Protein AF-I3S1S5-F1 (afdb_monomer)

Secondary structure (DSSP, 8-state):
-HHHHHHHHHHHIIIIIHHHHHHHS-HHHHHHHHHHHHHHHHHHHHHHHHHHHHHHHHHHHHSTT-HHHHHHHHHHHHHHHHHHHHHHHHHHHHHHHHHHHHHHHHHHHHHHHHHHHHHHHHHHHHHHH--

Sequence (131 aa):
MEKERGNLLKALGTQVAEPLRAMVVGAPLEDAQHLAQRYDRMRQEAEAQAIEVSKRQAKVREMPGNAENAMKLEAAEAKLQDLKTNMNILGKEAAAALSAVEAQQQRLTLQRLIAMVEGGACLSSDSLTNS

Solvent-accessible surface area (backbone atoms only — not comparable to full-atom values): 6827 Å² total; per-residue (Å²): 109,74,68,57,51,53,50,50,54,52,48,46,44,63,65,32,54,47,56,56,52,46,65,75,75,24,67,66,52,53,53,22,48,52,36,43,56,50,33,53,52,44,49,52,53,34,52,54,36,50,54,50,30,52,55,32,53,51,51,33,69,76,42,71,87,45,63,68,46,48,52,54,28,52,56,34,47,52,53,34,50,52,39,51,54,54,39,54,53,40,45,51,52,19,52,53,38,44,51,51,42,50,54,51,49,54,56,50,51,52,53,30,52,50,52,53,52,52,60,53,49,54,54,60,52,51,58,65,73,75,107

pLDDT: mean 90.09, std 12.21, range [49.47, 98.75]

Mean predicted aligned error: 7.17 Å

Nearest PDB structures (foldseek):
  6pyu-assembly1_B  TM=5.146E-01  e=9.944E-01  Homo sapiens
  6ixg-assembly2_B  TM=4.287E-01  e=1.115E+00  Homo sapiens
  4ayx-assembly1_A  TM=4.335E-01  e=3.303E+00  Homo sapiens
  3q84-assembly2_H  TM=3.560E-01  e=2.214E+00  Homo sapiens
  8i4v-assembly1_B  TM=3.707E-01  e=3.703E+00  Saccharomyces cerevisiae S288C

Organism: Lotus japonicus (NCBI:txid34305)

Foldseek 3Di:
DVVLVVVLVVCCVPLAVVVLVCLVVPPLVVVLVVLVVVLVVLVVVLVVLVVVLVVLVVVCVVPPPPPVSVVSNVVSVVVSVVSVVVSVVSVVVSVVSVVVSVVVSVVSNVSSVVSNVVSVVVVVVVVVVVD

Structure (mmCIF, N/CA/C/O backbone):
data_AF-I3S1S5-F1
#
_entry.id   AF-I3S1S5-F1
#
loop_
_atom_site.group_PDB
_atom_site.id
_atom_site.type_symbol
_atom_site.label_atom_id
_atom_site.label_alt_id
_atom_site.label_comp_id
_atom_site.label_asym_id
_atom_site.label_entity_id
_atom_site.label_seq_id
_atom_site.pdbx_PDB_ins_code
_atom_site.Cartn_x
_atom_site.Cartn_y
_atom_site.Cartn_z
_atom_site.occupancy
_atom_site.B_iso_or_equiv
_atom_site.auth_seq_id
_atom_site.auth_comp_id
_atom_site.auth_asym_id
_atom_site.auth_atom_id
_atom_site.pdbx_PDB_model_num
ATOM 1 N N . MET A 1 1 ? 28.231 13.950 -39.275 1.00 67.06 1 MET A N 1
ATOM 2 C CA . MET A 1 1 ? 28.361 14.457 -37.888 1.00 67.06 1 MET A CA 1
ATOM 3 C C . MET A 1 1 ? 27.113 15.163 -37.343 1.00 67.06 1 MET A C 1
ATOM 5 O O . MET A 1 1 ? 26.452 14.596 -36.484 1.00 67.06 1 MET A O 1
ATOM 9 N N . GLU A 1 2 ? 26.731 16.370 -37.785 1.00 82.31 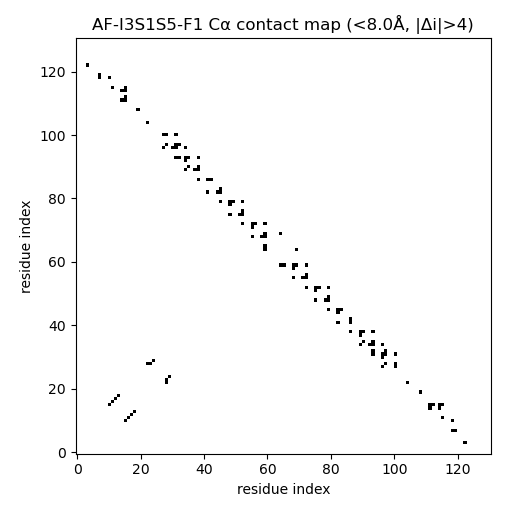2 GLU A N 1
ATOM 10 C CA . GLU A 1 2 ? 25.640 17.127 -37.119 1.00 82.31 2 GLU A CA 1
ATOM 11 C C . GLU A 1 2 ? 24.236 16.521 -37.327 1.00 82.31 2 GLU A C 1
ATOM 13 O O . GLU A 1 2 ? 23.432 16.454 -36.396 1.00 82.31 2 GLU A O 1
ATOM 18 N N . LYS A 1 3 ? 23.976 15.966 -38.519 1.00 81.69 3 LYS A N 1
ATOM 19 C CA . LYS A 1 3 ? 22.744 15.221 -38.837 1.00 81.69 3 LYS A CA 1
ATOM 20 C C . LYS A 1 3 ? 22.612 13.920 -38.033 1.00 81.69 3 LYS A C 1
ATOM 22 O O . LYS A 1 3 ? 21.542 13.633 -37.509 1.00 81.69 3 LYS A O 1
ATOM 27 N N . GLU A 1 4 ? 23.693 13.152 -37.900 1.00 79.88 4 GLU A N 1
ATOM 28 C CA . GLU A 1 4 ? 23.728 11.911 -37.102 1.00 79.88 4 GLU A CA 1
ATOM 29 C C . GLU A 1 4 ? 23.526 12.204 -35.617 1.00 79.88 4 GLU A C 1
ATOM 31 O O . GLU A 1 4 ? 22.737 11.535 -34.954 1.00 79.88 4 GLU A O 1
ATOM 36 N N . ARG A 1 5 ? 24.150 13.276 -35.115 1.00 81.19 5 ARG A N 1
ATOM 37 C CA . ARG A 1 5 ? 23.924 13.777 -33.757 1.00 81.19 5 ARG A CA 1
ATOM 38 C C . ARG A 1 5 ? 22.462 14.176 -33.535 1.00 81.19 5 ARG A C 1
ATOM 40 O O . ARG A 1 5 ? 21.889 13.824 -32.508 1.00 81.19 5 ARG A O 1
ATOM 47 N N . GLY A 1 6 ? 21.846 14.880 -34.485 1.00 86.50 6 GLY A N 1
ATOM 48 C CA . GLY A 1 6 ? 20.422 15.226 -34.428 1.00 86.50 6 GLY A CA 1
ATOM 49 C C . GLY A 1 6 ? 19.513 13.992 -34.408 1.00 86.50 6 GLY A C 1
ATOM 50 O O . GLY A 1 6 ? 18.575 13.923 -33.612 1.00 86.50 6 GLY A O 1
ATOM 51 N N . ASN A 1 7 ? 19.830 12.984 -35.224 1.00 86.06 7 ASN A N 1
ATOM 52 C CA . ASN A 1 7 ? 19.098 11.718 -35.263 1.00 86.06 7 ASN A CA 1
ATOM 53 C C . ASN A 1 7 ? 19.229 10.935 -33.949 1.00 86.06 7 ASN A C 1
ATOM 55 O O . ASN A 1 7 ? 18.219 10.451 -33.439 1.00 86.06 7 ASN A O 1
ATOM 59 N N . LEU A 1 8 ? 20.432 10.871 -33.367 1.00 83.62 8 LEU A N 1
ATOM 60 C CA . LEU A 1 8 ? 20.665 10.247 -32.063 1.00 83.62 8 LEU A CA 1
ATOM 61 C C . LEU A 1 8 ? 19.836 10.918 -30.970 1.00 83.62 8 LEU A C 1
ATOM 63 O O . LEU A 1 8 ? 19.142 10.243 -30.218 1.00 83.62 8 LEU A O 1
ATOM 67 N N . LEU A 1 9 ? 19.890 12.249 -30.882 1.00 88.88 9 LEU A N 1
ATOM 68 C CA . LEU A 1 9 ? 19.158 12.990 -29.856 1.00 88.88 9 LEU A CA 1
ATOM 69 C C . LEU A 1 9 ? 17.649 12.764 -29.971 1.00 88.88 9 LEU A C 1
ATOM 71 O O . LEU A 1 9 ? 16.975 12.573 -28.959 1.00 88.88 9 LEU A O 1
ATOM 75 N N . LYS A 1 10 ? 17.121 12.712 -31.198 1.00 89.81 10 LYS A N 1
ATOM 76 C CA . LYS A 1 10 ? 15.716 12.374 -31.443 1.00 89.81 10 LYS A CA 1
ATOM 77 C C . LYS A 1 10 ? 15.390 10.933 -31.028 1.00 89.81 10 LYS A C 1
ATOM 79 O O . LYS A 1 10 ? 14.351 10.702 -30.407 1.00 89.81 10 LYS A O 1
ATOM 84 N N . ALA A 1 11 ? 16.264 9.976 -31.338 1.00 88.06 11 ALA A N 1
ATOM 85 C CA . ALA A 1 11 ? 16.093 8.577 -30.952 1.00 88.06 11 ALA A CA 1
ATOM 86 C C . ALA A 1 11 ? 16.125 8.403 -29.426 1.00 88.06 11 ALA A C 1
ATOM 88 O O . ALA A 1 11 ? 15.222 7.793 -28.871 1.00 88.06 11 ALA A O 1
ATOM 89 N N . LEU A 1 12 ? 17.081 9.015 -28.724 1.00 89.44 12 LEU A N 1
ATOM 90 C CA . LEU A 1 12 ? 17.142 8.983 -27.259 1.00 89.44 12 LEU A CA 1
ATOM 91 C C . LEU A 1 12 ? 15.939 9.686 -26.618 1.00 89.44 12 LEU A C 1
ATOM 93 O O . LEU A 1 12 ? 15.376 9.188 -25.644 1.00 89.44 12 LEU A O 1
ATOM 97 N N . GLY A 1 13 ? 15.498 10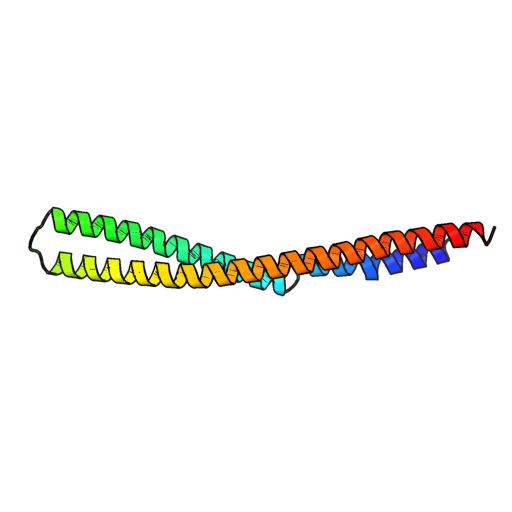.816 -27.177 1.00 91.25 13 GLY A N 1
ATOM 98 C CA . GLY A 1 13 ? 14.305 11.518 -26.706 1.00 91.25 13 GLY A CA 1
ATOM 99 C C . GLY A 1 13 ? 13.061 10.626 -26.732 1.00 91.25 13 GLY A C 1
ATOM 100 O O . GLY A 1 13 ? 12.403 10.457 -25.706 1.00 91.25 13 GLY A O 1
ATOM 101 N N . THR A 1 14 ? 12.796 10.003 -27.879 1.00 91.31 14 THR A N 1
ATOM 102 C CA . THR A 1 14 ? 11.577 9.212 -28.125 1.00 91.31 14 THR A CA 1
ATOM 103 C C . THR A 1 14 ? 11.646 7.788 -27.574 1.00 91.31 14 THR A C 1
ATOM 105 O O . THR A 1 14 ? 10.673 7.281 -27.024 1.00 91.31 14 THR A O 1
ATOM 108 N N . GLN A 1 15 ? 12.792 7.118 -27.690 1.00 89.19 15 GLN A N 1
ATOM 109 C CA . GLN A 1 15 ? 12.927 5.711 -27.311 1.00 89.19 15 GLN A CA 1
ATOM 110 C C . GLN A 1 15 ? 13.351 5.511 -25.863 1.00 89.19 15 GLN A C 1
ATOM 112 O O . GLN A 1 15 ? 13.171 4.406 -25.362 1.00 89.19 15 GLN A O 1
ATOM 117 N N . VAL A 1 16 ? 13.900 6.528 -25.190 1.00 90.38 16 VAL A N 1
ATOM 118 C CA . VAL A 1 16 ? 14.417 6.412 -23.817 1.00 90.38 16 VAL A CA 1
ATOM 119 C C . VAL A 1 16 ? 13.734 7.418 -22.897 1.00 90.38 16 VAL A C 1
ATOM 121 O O . VAL A 1 16 ? 13.049 7.021 -21.957 1.00 90.38 16 VAL A O 1
ATOM 124 N N . ALA A 1 17 ? 13.873 8.716 -23.171 1.00 90.81 17 ALA A N 1
ATOM 125 C CA . ALA A 1 17 ? 13.483 9.754 -22.222 1.00 90.81 17 ALA A CA 1
ATOM 126 C C . ALA A 1 17 ? 11.958 9.877 -22.043 1.00 90.81 17 ALA A C 1
ATOM 128 O O . ALA A 1 17 ? 11.481 10.018 -20.918 1.00 90.81 17 ALA A O 1
ATOM 129 N N . GLU A 1 18 ? 11.184 9.819 -23.128 1.00 92.56 18 GLU A N 1
ATOM 130 C CA . GLU A 1 18 ? 9.717 9.865 -23.078 1.00 92.56 18 GLU A CA 1
ATOM 131 C C . GLU A 1 18 ? 9.104 8.657 -22.342 1.00 92.56 18 GLU A C 1
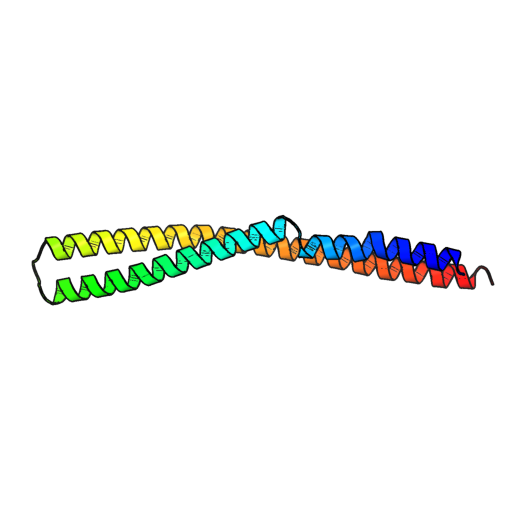ATOM 133 O O . GLU A 1 18 ? 8.348 8.887 -21.395 1.00 92.56 18 GLU A O 1
ATOM 138 N N . PRO A 1 19 ? 9.459 7.394 -22.664 1.00 89.25 19 PRO A N 1
ATOM 139 C CA . PRO A 1 19 ? 8.969 6.231 -21.926 1.00 89.25 19 PRO A CA 1
ATOM 140 C C . PRO A 1 19 ? 9.305 6.262 -20.432 1.00 89.25 19 PRO A C 1
ATOM 142 O O . PRO A 1 19 ? 8.450 5.932 -19.615 1.00 89.25 19 PRO A O 1
ATOM 145 N N . LEU A 1 20 ? 10.519 6.690 -20.061 1.00 90.56 20 LEU A N 1
ATOM 146 C CA . LEU A 1 20 ? 10.910 6.799 -18.652 1.00 90.56 20 LEU A CA 1
ATOM 147 C C . LEU A 1 20 ? 10.077 7.851 -17.911 1.00 90.56 20 LEU A C 1
ATOM 149 O O . LEU A 1 20 ? 9.640 7.592 -16.794 1.00 90.56 20 LEU A O 1
ATOM 153 N N . ARG A 1 21 ? 9.790 9.004 -18.534 1.00 90.00 21 ARG A N 1
ATOM 154 C CA . ARG A 1 21 ? 8.870 9.996 -17.951 1.00 90.00 21 ARG A CA 1
ATOM 155 C C . ARG A 1 21 ? 7.467 9.421 -17.780 1.00 90.00 21 ARG A C 1
ATOM 157 O O . ARG A 1 21 ? 6.892 9.556 -16.706 1.00 90.00 21 ARG A O 1
ATOM 164 N N . ALA A 1 22 ? 6.945 8.739 -18.798 1.00 89.88 22 ALA A N 1
ATOM 165 C CA . ALA A 1 22 ? 5.616 8.133 -18.748 1.00 89.88 22 ALA A CA 1
ATOM 166 C C . ALA A 1 22 ? 5.483 7.073 -17.639 1.00 89.88 22 ALA A C 1
ATOM 168 O O . ALA A 1 22 ? 4.411 6.919 -17.070 1.00 89.88 22 ALA A O 1
ATOM 169 N N . MET A 1 23 ? 6.561 6.366 -17.290 1.00 88.69 23 MET A N 1
ATOM 170 C CA . MET A 1 23 ? 6.565 5.389 -16.194 1.00 88.69 23 MET A CA 1
ATOM 171 C C . MET A 1 23 ? 6.477 6.016 -14.795 1.00 88.69 23 MET A C 1
ATOM 173 O O . MET A 1 23 ? 6.053 5.333 -13.863 1.00 88.69 23 MET A O 1
ATOM 177 N N . VAL A 1 24 ? 6.888 7.280 -14.642 1.00 84.12 24 VAL A N 1
ATOM 178 C CA . VAL A 1 24 ? 6.864 8.013 -13.361 1.00 84.12 24 VAL A CA 1
ATOM 179 C C . VAL A 1 24 ? 5.497 8.649 -13.086 1.00 84.12 24 VAL A C 1
ATOM 181 O O . VAL A 1 24 ? 5.129 8.811 -11.931 1.00 84.12 24 VAL A O 1
ATOM 184 N N . VAL A 1 25 ? 4.736 8.983 -14.130 1.00 84.12 25 VAL A N 1
ATOM 185 C CA . VAL A 1 25 ? 3.386 9.587 -14.043 1.00 84.12 25 VAL A CA 1
ATOM 186 C C . VAL A 1 25 ? 2.326 8.718 -14.730 1.00 84.12 25 VAL A C 1
ATOM 188 O O . VAL A 1 25 ? 1.357 9.207 -15.297 1.00 84.12 25 VAL A O 1
ATOM 191 N N . GLY A 1 26 ? 2.560 7.408 -14.780 1.00 83.81 26 GLY A N 1
ATOM 192 C CA . GLY A 1 26 ? 1.687 6.481 -15.492 1.00 83.81 26 GLY A CA 1
ATOM 193 C C . GLY A 1 26 ? 0.496 6.045 -14.645 1.00 83.81 26 GLY A C 1
ATOM 194 O O . GLY A 1 26 ? 0.666 5.743 -13.465 1.00 83.81 26 GLY A O 1
ATOM 195 N N . ALA A 1 27 ? -0.668 5.885 -15.283 1.00 83.06 27 ALA A N 1
ATOM 196 C CA . ALA A 1 27 ? -1.898 5.411 -14.640 1.00 83.06 27 ALA A CA 1
ATOM 197 C C . ALA A 1 27 ? -1.715 4.155 -13.749 1.00 83.06 27 ALA A C 1
ATOM 199 O O . ALA A 1 27 ? -2.220 4.166 -12.632 1.00 83.06 27 ALA A O 1
ATOM 200 N N . PRO A 1 28 ? -0.926 3.118 -14.124 1.00 84.88 28 PRO A N 1
ATOM 201 C CA . PRO A 1 28 ? -0.715 1.964 -13.242 1.00 84.88 28 PRO A CA 1
ATOM 202 C C . PRO A 1 28 ? -0.045 2.309 -11.902 1.00 84.88 28 PRO A C 1
ATOM 204 O O . PRO A 1 28 ? -0.350 1.691 -10.884 1.00 84.88 28 PRO A O 1
ATOM 207 N N . LEU A 1 29 ? 0.870 3.286 -11.890 1.00 90.81 29 LEU A N 1
ATOM 208 C CA . LEU A 1 29 ? 1.532 3.740 -10.667 1.00 90.81 29 LEU A CA 1
ATOM 209 C C . LEU A 1 29 ? 0.573 4.569 -9.804 1.00 90.81 29 LEU A C 1
ATOM 211 O O . LEU A 1 29 ? 0.542 4.380 -8.590 1.00 90.81 29 LEU A O 1
ATOM 215 N N . GLU A 1 30 ? -0.224 5.442 -10.421 1.00 94.00 30 GLU A N 1
ATOM 216 C CA . GLU A 1 30 ? -1.251 6.235 -9.732 1.00 94.00 30 GLU A CA 1
ATOM 217 C C . GLU A 1 30 ? -2.319 5.332 -9.092 1.00 94.00 30 GLU A C 1
ATOM 219 O O . GLU A 1 30 ? -2.618 5.465 -7.904 1.00 94.00 30 GLU A O 1
ATOM 224 N N . ASP A 1 31 ? -2.821 4.337 -9.827 1.00 90.88 31 ASP A N 1
ATOM 225 C CA . ASP A 1 31 ? -3.796 3.361 -9.329 1.00 90.88 31 ASP A CA 1
ATOM 226 C C . ASP A 1 31 ? -3.246 2.556 -8.139 1.00 90.88 31 ASP A C 1
ATOM 228 O O . ASP A 1 31 ? -3.919 2.389 -7.114 1.00 90.88 31 ASP A O 1
ATOM 232 N N . ALA A 1 32 ? -1.993 2.094 -8.229 1.00 94.00 32 ALA A N 1
ATOM 233 C CA . ALA A 1 32 ? -1.336 1.371 -7.142 1.00 94.00 32 ALA A CA 1
ATOM 234 C C . ALA A 1 32 ? -1.126 2.259 -5.898 1.00 94.00 32 ALA A C 1
ATOM 236 O O . ALA A 1 32 ? -1.329 1.805 -4.768 1.00 94.00 32 ALA A O 1
ATOM 237 N N . GLN A 1 33 ? -0.791 3.540 -6.085 1.00 94.69 33 GLN A N 1
ATOM 238 C CA . GLN A 1 33 ? -0.708 4.516 -4.994 1.00 94.69 33 GLN A CA 1
ATOM 239 C C . GLN A 1 33 ? -2.074 4.769 -4.349 1.00 94.69 33 GLN A C 1
ATOM 241 O O . GLN A 1 33 ? -2.168 4.828 -3.122 1.00 94.69 33 GLN A O 1
ATOM 246 N N . HIS A 1 34 ? -3.146 4.870 -5.137 1.00 96.19 34 HIS A N 1
ATOM 247 C CA . HIS A 1 34 ? -4.498 5.014 -4.604 1.00 96.19 34 HIS A CA 1
ATOM 248 C C . HIS A 1 34 ? -4.919 3.810 -3.755 1.00 96.19 34 HIS A C 1
ATOM 250 O O . HIS A 1 34 ? -5.524 3.995 -2.693 1.00 96.19 34 HIS A O 1
ATOM 256 N N . LEU A 1 35 ? -4.572 2.585 -4.164 1.00 96.38 35 LEU A N 1
ATOM 257 C CA . LEU A 1 35 ? -4.793 1.384 -3.352 1.00 96.38 35 LEU A CA 1
ATOM 258 C C . LEU A 1 35 ? -4.003 1.429 -2.039 1.00 96.38 35 LEU A C 1
ATOM 260 O O . LEU A 1 35 ? -4.587 1.201 -0.979 1.00 96.38 35 LEU A O 1
ATOM 264 N N . ALA A 1 36 ? -2.720 1.800 -2.084 1.00 96.19 36 ALA A N 1
ATOM 265 C CA . ALA A 1 36 ? -1.891 1.945 -0.887 1.00 96.19 36 ALA A CA 1
ATOM 266 C C . ALA A 1 36 ? -2.457 2.996 0.088 1.00 96.19 36 ALA A C 1
ATOM 268 O O . ALA A 1 36 ? -2.624 2.728 1.275 1.00 96.19 36 ALA A O 1
ATOM 269 N N . GLN A 1 37 ? -2.881 4.157 -0.419 1.00 97.38 37 GLN A N 1
ATOM 270 C CA . GLN A 1 37 ? -3.513 5.205 0.392 1.00 97.38 37 GLN A CA 1
ATOM 271 C C . GLN A 1 37 ? -4.841 4.758 1.014 1.00 97.38 37 GLN A C 1
ATOM 273 O O . GLN A 1 37 ? -5.204 5.188 2.112 1.00 97.38 37 GLN A O 1
ATOM 278 N N . ARG A 1 38 ? -5.631 3.943 0.305 1.00 97.50 38 ARG A N 1
ATOM 279 C CA . ARG A 1 38 ? -6.865 3.369 0.861 1.00 97.50 38 ARG A CA 1
ATOM 280 C C . ARG A 1 38 ? -6.547 2.350 1.951 1.00 97.50 38 ARG A C 1
ATOM 282 O O . ARG A 1 38 ? -7.220 2.361 2.979 1.00 97.50 38 ARG A O 1
ATOM 289 N N . TYR A 1 39 ? -5.528 1.517 1.744 1.00 98.12 39 TYR A N 1
ATOM 290 C CA . TYR A 1 39 ? -5.049 0.579 2.754 1.00 98.12 39 TYR A CA 1
ATOM 291 C C . TYR A 1 39 ? -4.609 1.311 4.026 1.00 98.12 39 TYR A C 1
ATOM 293 O O . TYR A 1 39 ? -5.069 0.965 5.111 1.00 98.12 39 TYR A O 1
ATOM 301 N N . ASP A 1 40 ? -3.810 2.374 3.899 1.00 97.69 40 ASP A N 1
ATOM 302 C CA . ASP A 1 40 ? -3.331 3.147 5.049 1.00 97.69 40 ASP A CA 1
ATOM 303 C C . ASP A 1 40 ? -4.467 3.794 5.842 1.00 97.69 40 ASP A C 1
ATOM 305 O O . ASP A 1 40 ? -4.469 3.744 7.073 1.00 97.69 40 ASP A O 1
ATOM 309 N N . ARG A 1 41 ? -5.471 4.350 5.152 1.00 97.75 41 ARG A N 1
ATOM 310 C CA . ARG A 1 41 ? -6.677 4.878 5.808 1.00 97.75 41 ARG A CA 1
ATOM 311 C C . ARG A 1 41 ? -7.420 3.791 6.580 1.00 97.75 41 ARG A C 1
ATOM 313 O O . ARG A 1 41 ? -7.737 3.978 7.750 1.00 97.75 41 ARG A O 1
ATOM 320 N N . MET A 1 42 ? -7.634 2.631 5.963 1.00 97.81 42 MET A N 1
ATOM 321 C CA . MET A 1 42 ? -8.317 1.513 6.615 1.00 97.81 42 MET A CA 1
ATOM 322 C C . MET A 1 42 ? -7.529 0.965 7.812 1.00 97.81 42 MET A C 1
ATOM 324 O O . MET A 1 42 ? -8.117 0.596 8.829 1.00 97.81 42 MET A O 1
ATOM 328 N N . ARG A 1 43 ? -6.195 0.958 7.726 1.00 97.62 43 ARG A N 1
ATOM 329 C CA . ARG A 1 43 ? -5.307 0.594 8.833 1.00 97.62 43 ARG A CA 1
ATOM 330 C C . ARG A 1 43 ? -5.474 1.544 10.018 1.00 97.62 43 ARG A C 1
ATOM 332 O O . ARG A 1 43 ? -5.644 1.078 11.140 1.00 97.62 43 ARG A O 1
ATOM 339 N N . GLN A 1 44 ? -5.499 2.854 9.770 1.00 98.25 44 GLN A N 1
ATOM 340 C CA . GLN A 1 44 ? -5.744 3.861 10.811 1.00 98.25 44 GLN A CA 1
ATOM 341 C C . GLN A 1 44 ? -7.134 3.703 11.450 1.00 98.25 44 GLN A C 1
ATOM 343 O O . GLN A 1 44 ? -7.273 3.798 12.670 1.00 98.25 44 GLN A O 1
ATOM 348 N N . GLU A 1 45 ? -8.167 3.408 10.655 1.00 98.12 45 GLU A N 1
ATOM 349 C CA . GLU A 1 45 ? -9.512 3.121 11.171 1.00 98.12 45 GLU A CA 1
ATOM 350 C C . GLU A 1 45 ? -9.536 1.869 12.062 1.00 98.12 45 GLU A C 1
ATOM 352 O O . GLU A 1 45 ? -10.159 1.876 13.128 1.00 98.12 45 GLU A O 1
ATOM 357 N N . ALA A 1 46 ? -8.830 0.805 11.666 1.00 98.31 46 ALA A N 1
ATOM 358 C CA . ALA A 1 46 ? -8.697 -0.412 12.463 1.00 98.31 46 ALA A CA 1
ATOM 359 C C . ALA A 1 46 ? -7.950 -0.157 13.785 1.00 98.31 46 ALA A C 1
ATOM 361 O O . ALA A 1 46 ? -8.370 -0.655 14.831 1.00 98.31 46 ALA A O 1
ATOM 362 N N . GLU A 1 47 ? -6.885 0.649 13.765 1.00 98.38 47 GLU A N 1
ATOM 363 C CA . GLU A 1 47 ? -6.145 1.066 14.965 1.00 98.38 47 GLU A CA 1
ATOM 364 C C . GLU A 1 47 ? -7.037 1.864 15.929 1.00 98.38 47 GLU A C 1
ATOM 366 O O . GLU A 1 47 ? -7.104 1.555 17.123 1.00 98.38 47 GLU A O 1
ATOM 371 N N . ALA A 1 48 ? -7.794 2.839 15.416 1.00 98.50 48 ALA A N 1
ATOM 372 C CA . ALA A 1 48 ? -8.741 3.614 16.214 1.00 98.50 48 ALA A CA 1
ATOM 373 C C . ALA A 1 48 ? -9.833 2.724 16.833 1.00 98.50 48 ALA A C 1
ATOM 375 O O . ALA A 1 48 ? -10.168 2.859 18.015 1.00 98.50 48 ALA A O 1
ATOM 376 N N . GLN A 1 49 ? -10.360 1.771 16.061 1.00 98.69 49 GLN A N 1
ATOM 377 C CA . GLN A 1 49 ? -11.360 0.825 16.546 1.00 98.69 49 GLN A CA 1
ATOM 378 C C . GLN A 1 49 ? -10.785 -0.128 17.610 1.00 98.69 49 GLN A C 1
ATOM 380 O O . GLN A 1 49 ? -11.481 -0.449 18.573 1.00 98.69 49 GLN A O 1
ATOM 385 N N . ALA A 1 50 ? -9.519 -0.542 17.500 1.00 98.62 50 ALA A N 1
ATOM 386 C CA . ALA A 1 50 ? -8.856 -1.378 18.504 1.00 98.62 50 ALA A CA 1
ATOM 387 C C . ALA A 1 50 ? -8.695 -0.661 19.858 1.00 98.62 50 ALA A C 1
ATOM 389 O O . ALA A 1 50 ? -8.901 -1.262 20.919 1.00 98.62 50 ALA A O 1
ATOM 390 N N . ILE A 1 51 ? -8.398 0.643 19.832 1.00 98.62 51 ILE A N 1
ATOM 391 C CA . ILE A 1 51 ? -8.379 1.483 21.039 1.00 98.62 51 ILE A CA 1
ATOM 392 C C . ILE A 1 51 ? -9.771 1.525 21.674 1.00 98.62 51 ILE A C 1
ATOM 394 O O . ILE A 1 51 ? -9.911 1.405 22.891 1.00 98.62 51 ILE A O 1
ATOM 398 N N . GLU A 1 52 ? -10.813 1.675 20.861 1.00 98.50 52 GLU A N 1
ATOM 399 C CA . GLU A 1 52 ? -12.180 1.717 21.362 1.00 98.50 52 GLU A CA 1
ATOM 400 C C . GLU A 1 52 ? -12.632 0.375 21.966 1.00 98.50 52 GLU A C 1
ATOM 402 O O . GLU A 1 52 ? -13.263 0.364 23.025 1.00 98.50 52 GLU A O 1
ATOM 407 N N . VAL A 1 53 ? -12.258 -0.757 21.360 1.00 98.75 53 VAL A N 1
ATOM 408 C CA . VAL A 1 53 ? -12.456 -2.088 21.960 1.00 98.75 53 VAL A CA 1
ATOM 409 C C . VAL A 1 53 ? -11.797 -2.144 23.337 1.00 98.75 53 VAL A C 1
ATOM 411 O O . VAL A 1 53 ? -12.456 -2.485 24.317 1.00 98.75 53 VAL A O 1
ATOM 414 N N . SER A 1 54 ? -10.542 -1.704 23.446 1.00 98.50 54 SER A N 1
ATOM 415 C CA . SER A 1 54 ? -9.798 -1.701 24.715 1.00 98.50 54 SER A CA 1
ATOM 416 C C . SER A 1 54 ? -10.498 -0.865 25.797 1.00 98.50 54 SER A C 1
ATOM 418 O O . SER A 1 54 ? -10.632 -1.301 26.942 1.00 98.50 54 SER A O 1
ATOM 420 N N . LYS A 1 55 ? -11.025 0.313 25.435 1.00 98.25 55 LYS A N 1
ATOM 421 C CA . LYS A 1 55 ? -11.813 1.164 26.346 1.00 98.25 55 LYS A CA 1
ATOM 422 C C . LYS A 1 55 ? -13.093 0.478 26.818 1.00 98.25 55 LYS A C 1
ATOM 424 O O . LYS A 1 55 ? -13.451 0.583 27.991 1.00 98.25 55 LYS A O 1
ATOM 429 N N . ARG A 1 56 ? -13.802 -0.219 25.928 1.00 97.81 56 ARG A N 1
ATOM 430 C CA . ARG A 1 56 ? -15.036 -0.938 26.283 1.00 97.81 56 ARG A CA 1
ATOM 431 C C . ARG A 1 56 ? -14.761 -2.165 27.143 1.00 97.81 56 ARG A C 1
ATOM 433 O O . ARG A 1 56 ? -15.504 -2.398 28.092 1.00 97.81 56 ARG A O 1
ATOM 440 N N . GLN A 1 57 ? -13.665 -2.876 26.892 1.00 97.88 57 GLN A N 1
ATOM 441 C CA . GLN A 1 57 ? -13.215 -3.975 27.748 1.00 97.88 57 GLN A CA 1
ATOM 442 C C . GLN A 1 57 ? -12.946 -3.494 29.177 1.00 97.88 57 GLN A C 1
ATOM 444 O O . GLN A 1 57 ? -13.383 -4.143 30.126 1.00 97.88 57 GLN A O 1
ATOM 449 N N . ALA A 1 58 ? -12.295 -2.338 29.348 1.00 97.69 58 ALA A N 1
ATOM 450 C CA . ALA A 1 58 ? -12.094 -1.738 30.669 1.00 97.69 58 ALA A CA 1
ATOM 451 C C . ALA A 1 58 ? -13.430 -1.430 31.371 1.00 97.69 58 ALA A C 1
ATOM 453 O O . ALA A 1 58 ? -13.634 -1.854 32.504 1.00 97.69 58 ALA A O 1
ATOM 454 N N . LYS A 1 59 ? -14.390 -0.810 30.671 1.00 96.44 59 LYS A N 1
ATOM 455 C CA . LYS A 1 59 ? -15.723 -0.506 31.229 1.00 96.44 59 LYS A CA 1
ATOM 456 C C . LYS A 1 59 ? -16.515 -1.747 31.646 1.00 96.44 59 LYS A C 1
ATOM 458 O O . LYS A 1 59 ? -17.200 -1.724 32.664 1.00 96.44 59 LYS A O 1
ATOM 463 N N . VAL A 1 60 ? -16.437 -2.832 30.872 1.00 97.38 60 VAL A N 1
ATOM 464 C CA . VAL A 1 60 ? -17.067 -4.115 31.237 1.00 97.38 60 VAL A CA 1
ATOM 465 C C . VAL A 1 60 ? -16.430 -4.694 32.504 1.00 97.38 60 VAL A C 1
ATOM 467 O O . VAL A 1 60 ? -17.141 -5.235 33.346 1.00 97.38 60 VAL A O 1
ATOM 470 N N . ARG A 1 61 ? -15.107 -4.549 32.672 1.00 96.06 61 ARG A N 1
ATOM 471 C CA . ARG A 1 61 ? -14.394 -4.986 33.886 1.00 96.06 61 ARG A CA 1
ATOM 472 C C . ARG A 1 61 ? -14.747 -4.143 35.114 1.00 96.06 61 ARG A C 1
ATOM 474 O O . ARG A 1 61 ? -14.845 -4.698 36.201 1.00 96.06 61 ARG A O 1
ATOM 481 N N . GLU A 1 62 ? -14.941 -2.836 34.946 1.00 95.19 62 GLU A N 1
ATOM 482 C CA . GLU A 1 62 ? -15.344 -1.917 36.024 1.00 95.19 62 GLU A CA 1
ATOM 483 C C . GLU A 1 62 ? -16.792 -2.135 36.481 1.00 95.19 62 GLU A C 1
ATOM 485 O O . GLU A 1 62 ? -17.097 -1.988 37.662 1.00 95.19 62 GLU A O 1
ATOM 490 N N . MET A 1 63 ? -17.686 -2.509 35.559 1.00 93.25 63 MET A N 1
ATOM 491 C CA . MET A 1 63 ? -19.101 -2.769 35.843 1.00 93.25 63 MET A CA 1
ATOM 492 C C . MET A 1 63 ? -19.539 -4.155 35.339 1.00 93.25 63 MET A C 1
ATOM 494 O O . MET A 1 63 ? -20.255 -4.250 34.330 1.00 93.25 63 MET A O 1
ATOM 498 N N . PRO A 1 64 ? -19.149 -5.238 36.035 1.00 87.81 64 PRO A N 1
ATOM 499 C CA . PRO A 1 64 ? -19.545 -6.592 35.666 1.00 87.81 64 PRO A CA 1
ATOM 500 C C . PRO A 1 64 ? -21.070 -6.754 35.700 1.00 87.81 64 PRO A C 1
ATOM 502 O O . PRO A 1 64 ? -21.733 -6.287 36.623 1.00 87.81 64 PRO A O 1
ATOM 505 N N . GLY A 1 65 ? -21.636 -7.429 34.696 1.00 89.25 65 GLY A N 1
ATOM 506 C CA . GLY A 1 65 ? -23.080 -7.687 34.607 1.00 89.25 65 GLY A CA 1
ATOM 507 C C . GLY A 1 65 ? -23.908 -6.577 33.947 1.00 89.25 65 GLY A C 1
ATOM 508 O O . GLY A 1 65 ? -25.105 -6.762 33.740 1.00 89.25 65 GLY A O 1
ATOM 509 N N . ASN A 1 66 ? -23.297 -5.452 33.553 1.00 95.00 66 ASN A N 1
ATOM 510 C CA . ASN A 1 66 ? -23.979 -4.457 32.726 1.00 95.00 66 ASN A CA 1
ATOM 511 C C . ASN A 1 66 ? -24.110 -4.962 31.273 1.00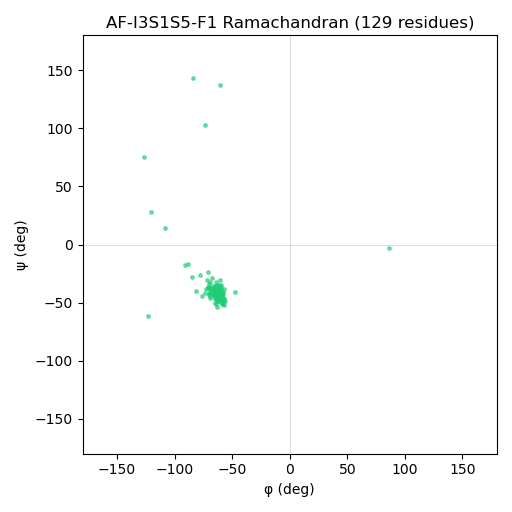 95.00 66 ASN A C 1
ATOM 513 O O . ASN A 1 66 ? -23.153 -4.916 30.494 1.00 95.00 66 ASN A O 1
ATOM 517 N N . ALA A 1 67 ? -25.315 -5.415 30.911 1.00 95.00 67 ALA A N 1
ATOM 518 C CA . ALA A 1 67 ? -25.630 -5.939 29.582 1.00 95.00 67 ALA A CA 1
ATOM 519 C C . ALA A 1 67 ? -25.397 -4.918 28.454 1.00 95.00 67 ALA A C 1
ATOM 521 O O . ALA A 1 67 ? -24.924 -5.288 27.383 1.00 95.00 67 ALA A O 1
ATOM 522 N N . GLU A 1 68 ? -25.645 -3.626 28.690 1.00 96.25 68 GLU A N 1
ATOM 523 C CA . GLU A 1 68 ? -25.416 -2.579 27.688 1.00 96.25 68 GLU A CA 1
ATOM 524 C C . GLU A 1 68 ? -23.920 -2.424 27.368 1.00 96.25 68 GLU A C 1
ATOM 526 O O . GLU A 1 68 ? -23.533 -2.298 26.203 1.00 96.25 68 GLU A O 1
ATOM 531 N N . ASN A 1 69 ? -23.059 -2.467 28.390 1.00 95.94 69 ASN A N 1
ATOM 532 C CA . ASN A 1 69 ? -21.608 -2.406 28.199 1.00 95.94 69 ASN A CA 1
ATOM 533 C C . ASN A 1 69 ? -21.089 -3.638 27.446 1.00 95.94 69 ASN A C 1
ATOM 535 O O . ASN A 1 69 ? -20.231 -3.492 26.574 1.00 95.94 69 ASN A O 1
ATOM 539 N N . ALA A 1 70 ? -21.631 -4.822 27.748 1.00 96.81 70 ALA A N 1
ATOM 540 C CA . ALA A 1 70 ? -21.297 -6.058 27.044 1.00 96.81 70 ALA A CA 1
ATOM 541 C C . ALA A 1 70 ? -21.707 -5.998 25.561 1.00 96.81 70 ALA A C 1
ATOM 543 O O . ALA A 1 70 ? -20.873 -6.243 24.694 1.00 96.81 70 ALA A O 1
ATOM 544 N N . MET A 1 71 ? -22.933 -5.559 25.255 1.00 97.62 71 MET A N 1
ATOM 545 C CA . MET A 1 71 ? -23.402 -5.399 23.870 1.00 97.62 71 MET A CA 1
ATOM 546 C C . MET A 1 71 ? -22.562 -4.385 23.080 1.00 97.62 71 MET A C 1
ATOM 548 O O . MET A 1 71 ? -22.220 -4.610 21.921 1.00 97.62 71 MET A O 1
ATOM 552 N N . LYS A 1 72 ? -22.194 -3.254 23.699 1.00 97.81 72 LYS A N 1
ATOM 553 C CA . LYS A 1 72 ? -21.325 -2.252 23.058 1.00 97.81 72 LYS A CA 1
ATOM 554 C C . LYS A 1 72 ? -19.927 -2.799 22.781 1.00 97.81 72 LYS A C 1
ATOM 556 O O . LYS A 1 72 ? -19.322 -2.408 21.782 1.00 97.81 72 LYS A O 1
ATOM 561 N N . LEU A 1 73 ? -19.393 -3.635 23.674 1.00 98.31 73 LEU A N 1
ATOM 562 C CA . LEU A 1 73 ? -18.109 -4.297 23.472 1.00 98.31 73 LEU A CA 1
ATOM 563 C C . LEU A 1 73 ? -18.183 -5.264 22.286 1.00 98.31 73 LEU A C 1
ATOM 565 O O . LEU A 1 73 ? -17.377 -5.135 21.369 1.00 98.31 73 LEU A O 1
ATOM 569 N N . GLU A 1 74 ? -19.187 -6.137 22.259 1.00 98.31 74 GLU A N 1
ATOM 570 C CA . GLU A 1 74 ? -19.394 -7.105 21.177 1.00 98.31 74 GLU A CA 1
ATOM 571 C C . GLU A 1 74 ? -19.531 -6.413 19.813 1.00 98.31 74 GLU A C 1
ATOM 573 O O . GLU A 1 74 ? -18.832 -6.756 18.860 1.00 98.31 74 GLU A O 1
ATOM 578 N N . ALA A 1 75 ? -20.339 -5.351 19.727 1.00 98.44 75 ALA A N 1
ATOM 579 C CA . ALA A 1 75 ? -20.474 -4.562 18.502 1.00 98.44 75 ALA A CA 1
ATOM 580 C C . ALA A 1 75 ? -19.143 -3.920 18.063 1.00 98.44 75 ALA A C 1
ATOM 582 O O . ALA A 1 75 ? -18.848 -3.810 16.870 1.00 98.44 75 ALA A O 1
ATOM 583 N N . ALA A 1 76 ? -18.321 -3.483 19.021 1.00 98.56 76 ALA A N 1
ATOM 584 C CA . ALA A 1 76 ? -17.019 -2.899 18.732 1.00 98.56 76 ALA A CA 1
ATOM 585 C C . ALA A 1 76 ? -16.004 -3.940 18.241 1.00 98.56 76 ALA A C 1
ATOM 587 O O . ALA A 1 76 ? -15.199 -3.624 17.361 1.00 98.56 76 ALA A O 1
ATOM 588 N N . GLU A 1 77 ? -16.044 -5.151 18.796 1.00 98.62 77 GLU A N 1
ATOM 589 C CA . GLU A 1 77 ? -15.206 -6.283 18.400 1.00 98.62 77 GLU A CA 1
ATOM 590 C C . GLU A 1 77 ? -15.601 -6.815 17.019 1.00 98.62 77 GLU A C 1
ATOM 592 O O . GLU A 1 77 ? -14.720 -7.018 16.183 1.00 98.62 77 GLU A O 1
ATOM 597 N N . ALA A 1 78 ? -16.902 -6.926 16.732 1.00 98.69 78 ALA A N 1
ATOM 598 C CA . ALA A 1 78 ? -17.409 -7.282 15.408 1.00 98.69 78 ALA A CA 1
ATOM 599 C C . ALA A 1 78 ? -16.923 -6.289 14.340 1.00 98.69 78 ALA A C 1
ATOM 601 O O . ALA A 1 78 ? -16.286 -6.683 13.364 1.00 98.69 78 ALA A O 1
ATOM 602 N N . LYS A 1 79 ? -17.089 -4.981 14.583 1.00 98.50 79 LYS A N 1
ATOM 603 C CA . LYS A 1 79 ? -16.591 -3.943 13.668 1.00 98.50 79 LYS A CA 1
ATOM 604 C C . LYS A 1 79 ? -15.070 -4.002 13.481 1.00 98.50 79 LYS A C 1
ATOM 606 O O . LYS A 1 79 ? -14.574 -3.768 12.381 1.00 98.50 79 LYS A O 1
ATOM 611 N N . LEU A 1 80 ? -14.309 -4.291 14.542 1.00 98.69 80 LEU A N 1
ATOM 612 C CA . LEU A 1 80 ? -12.857 -4.459 14.435 1.00 98.69 80 LEU A CA 1
ATOM 613 C C . LEU A 1 80 ? -12.498 -5.667 13.562 1.00 98.69 80 LEU A C 1
ATOM 615 O O . LEU A 1 80 ? -11.545 -5.598 12.785 1.00 98.69 80 LEU A O 1
ATOM 619 N N . GLN A 1 81 ? -13.241 -6.763 13.691 1.00 98.56 81 GLN A N 1
ATOM 620 C CA . GLN A 1 81 ? -13.033 -7.956 12.884 1.00 98.56 81 GLN A CA 1
ATOM 621 C C . GLN A 1 81 ? -13.315 -7.676 11.405 1.00 98.56 81 GLN A C 1
ATOM 623 O O . GLN A 1 81 ? -12.476 -7.998 10.563 1.00 98.56 81 GLN A O 1
ATOM 628 N N . ASP A 1 82 ? -14.412 -6.985 11.096 1.00 98.38 82 ASP A N 1
ATOM 629 C CA . ASP A 1 82 ? -14.739 -6.571 9.729 1.00 98.38 82 ASP A CA 1
ATOM 630 C C . ASP A 1 82 ? -13.625 -5.703 9.131 1.00 98.38 82 ASP A C 1
ATOM 632 O O . ASP A 1 82 ? -13.115 -5.995 8.048 1.00 98.38 82 ASP A O 1
ATOM 636 N N . LEU A 1 83 ? -13.157 -4.691 9.872 1.00 98.31 83 LEU A N 1
ATOM 637 C CA . LEU A 1 83 ? -12.044 -3.840 9.440 1.00 98.31 83 LEU A CA 1
ATOM 638 C C . LEU A 1 83 ? -10.769 -4.646 9.167 1.00 98.31 83 LEU A C 1
ATOM 640 O O . LEU A 1 83 ? -10.119 -4.422 8.149 1.00 98.31 83 LEU A O 1
ATOM 644 N N . LYS A 1 84 ? -10.423 -5.621 10.017 1.00 98.00 84 LYS A N 1
ATOM 645 C CA . LYS A 1 84 ? -9.257 -6.494 9.797 1.00 98.00 84 LYS A CA 1
ATOM 646 C C . LYS A 1 84 ? -9.395 -7.341 8.534 1.00 98.00 84 LYS A C 1
ATOM 648 O O . LYS A 1 84 ? -8.418 -7.491 7.800 1.00 98.00 84 LYS A O 1
ATOM 653 N N . THR A 1 85 ? -10.580 -7.898 8.275 1.00 98.12 85 THR A N 1
ATOM 654 C CA . THR A 1 85 ? -10.814 -8.698 7.061 1.00 98.12 85 THR A CA 1
ATOM 655 C C . THR A 1 85 ? -10.697 -7.849 5.799 1.00 98.12 85 THR A C 1
ATOM 657 O O . THR A 1 85 ? -9.954 -8.219 4.889 1.00 98.12 85 THR A O 1
ATOM 660 N N . ASN A 1 86 ? -11.326 -6.672 5.785 1.00 97.06 86 ASN A N 1
ATOM 661 C CA . ASN A 1 86 ? -11.253 -5.731 4.671 1.00 97.06 86 ASN A CA 1
ATOM 662 C C . ASN A 1 86 ? -9.820 -5.231 4.451 1.00 97.06 86 ASN A C 1
ATOM 664 O O . ASN A 1 86 ? -9.344 -5.198 3.318 1.00 97.06 86 ASN A O 1
ATOM 668 N N . MET A 1 87 ? -9.100 -4.922 5.532 1.00 97.50 87 MET A N 1
ATOM 669 C CA . MET A 1 87 ? -7.709 -4.477 5.471 1.00 97.50 87 MET A CA 1
ATOM 670 C C . MET A 1 87 ? -6.801 -5.560 4.882 1.00 97.50 87 MET A C 1
ATOM 672 O O . MET A 1 87 ? -5.929 -5.253 4.076 1.00 97.50 8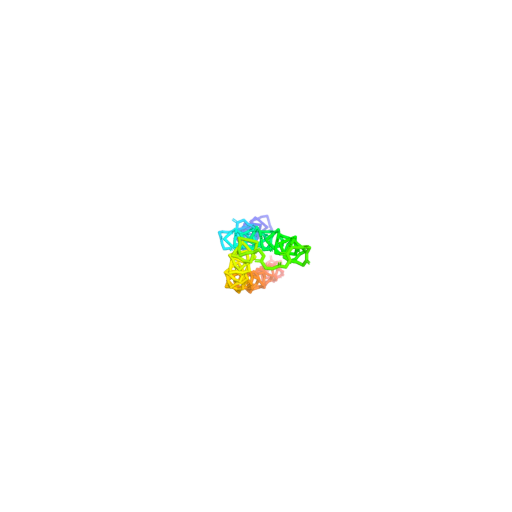7 MET A O 1
ATOM 676 N N . ASN A 1 88 ? -7.012 -6.831 5.235 1.00 97.25 88 ASN A N 1
ATOM 677 C CA . ASN A 1 88 ? -6.252 -7.946 4.668 1.00 97.25 88 ASN A CA 1
ATOM 678 C C . ASN A 1 88 ? -6.493 -8.105 3.158 1.00 97.25 88 ASN A C 1
ATOM 680 O O . ASN A 1 88 ? -5.550 -8.348 2.409 1.00 97.25 88 ASN A O 1
ATOM 684 N N . ILE A 1 89 ? -7.741 -7.962 2.700 1.00 97.38 89 ILE A N 1
ATOM 685 C CA . ILE A 1 89 ? -8.078 -8.016 1.268 1.00 97.38 89 ILE A CA 1
ATOM 686 C C . ILE A 1 89 ? -7.400 -6.857 0.533 1.00 97.38 89 ILE A C 1
ATOM 688 O O . ILE A 1 89 ? -6.621 -7.083 -0.391 1.00 97.38 89 ILE A O 1
ATOM 692 N N . LEU A 1 90 ? -7.615 -5.631 1.007 1.00 97.25 90 LEU A N 1
ATOM 693 C CA . LEU A 1 90 ? -7.072 -4.426 0.390 1.00 97.25 90 LEU A CA 1
ATOM 694 C C . LEU A 1 90 ? -5.535 -4.402 0.407 1.00 97.25 90 LEU A C 1
ATOM 696 O O . LEU A 1 90 ? -4.911 -3.945 -0.546 1.00 97.25 90 LEU A O 1
ATOM 700 N N . GLY A 1 91 ? -4.913 -4.938 1.459 1.00 97.38 91 GLY A N 1
ATOM 701 C CA . GLY A 1 91 ? -3.461 -5.079 1.549 1.00 97.38 91 GLY A CA 1
ATOM 702 C C . GLY A 1 91 ?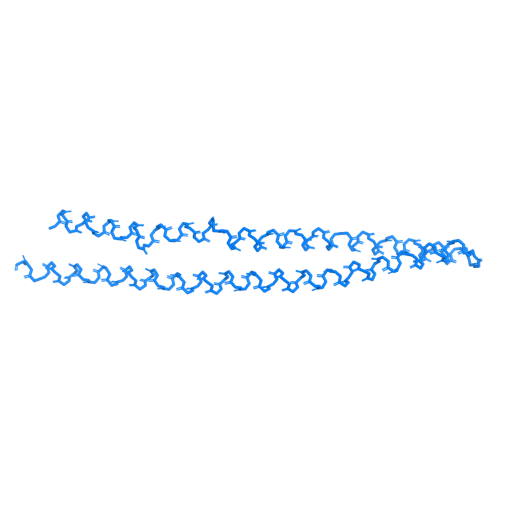 -2.896 -6.023 0.487 1.00 97.38 91 GLY A C 1
ATOM 703 O O . GLY A 1 91 ? -1.867 -5.720 -0.115 1.00 97.38 91 GLY A O 1
ATOM 704 N N . LYS A 1 92 ? -3.585 -7.135 0.195 1.00 97.94 92 LYS A N 1
ATOM 705 C CA . LYS A 1 92 ? -3.201 -8.045 -0.898 1.00 97.94 92 LYS A CA 1
ATOM 706 C C . LYS A 1 92 ? -3.336 -7.376 -2.262 1.00 97.94 92 LYS A C 1
ATOM 708 O O . LYS A 1 92 ? -2.444 -7.527 -3.091 1.00 97.94 92 LYS A O 1
ATOM 713 N N . GLU A 1 93 ? -4.417 -6.631 -2.483 1.00 97.12 93 GLU A N 1
ATOM 714 C CA . GLU A 1 93 ? -4.640 -5.883 -3.727 1.00 97.12 93 GLU A CA 1
ATOM 715 C C . GLU A 1 93 ? -3.561 -4.816 -3.943 1.00 97.12 93 GLU A C 1
ATOM 717 O O . GLU A 1 93 ? -2.951 -4.765 -5.010 1.00 97.12 93 GLU A O 1
ATOM 722 N N . ALA A 1 94 ? -3.269 -4.012 -2.917 1.00 97.31 94 ALA A N 1
ATOM 723 C CA . ALA A 1 94 ? -2.232 -2.987 -2.973 1.00 97.31 94 ALA A CA 1
ATOM 724 C C . ALA A 1 94 ? -0.844 -3.595 -3.231 1.00 97.31 94 ALA A C 1
ATOM 726 O O . ALA A 1 94 ? -0.109 -3.110 -4.091 1.00 97.31 94 ALA A O 1
ATOM 727 N N . ALA A 1 95 ? -0.498 -4.689 -2.542 1.00 96.81 95 ALA A N 1
ATOM 728 C CA . ALA A 1 95 ? 0.774 -5.380 -2.740 1.00 96.81 95 ALA A CA 1
ATOM 729 C C . ALA A 1 95 ? 0.907 -5.958 -4.158 1.00 96.81 95 ALA A C 1
ATOM 731 O O . ALA A 1 95 ? 1.948 -5.794 -4.796 1.00 96.81 95 ALA A O 1
ATOM 732 N N . ALA A 1 96 ? -0.148 -6.596 -4.674 1.00 97.12 96 ALA A N 1
ATOM 733 C CA . ALA A 1 96 ? -0.157 -7.139 -6.028 1.00 97.12 96 ALA A CA 1
ATOM 734 C C . ALA A 1 96 ? -0.020 -6.034 -7.088 1.00 97.12 96 ALA A C 1
ATOM 736 O O . ALA A 1 96 ? 0.774 -6.175 -8.018 1.00 97.12 96 ALA A O 1
ATOM 737 N N . ALA A 1 97 ? -0.744 -4.920 -6.929 1.00 96.00 97 ALA A N 1
ATOM 738 C CA . ALA A 1 97 ? -0.675 -3.784 -7.843 1.00 96.00 97 ALA A CA 1
ATOM 739 C C . ALA A 1 97 ? 0.723 -3.146 -7.860 1.00 96.00 97 ALA A C 1
ATOM 741 O O . ALA A 1 97 ? 1.302 -2.964 -8.930 1.00 96.00 97 ALA A O 1
ATOM 742 N N . LEU A 1 98 ? 1.306 -2.873 -6.687 1.00 95.31 98 LEU A N 1
ATOM 743 C CA . LEU A 1 98 ? 2.652 -2.298 -6.584 1.00 95.31 98 LEU A CA 1
ATOM 744 C C . LEU A 1 98 ? 3.722 -3.231 -7.166 1.00 95.31 98 LEU A C 1
ATOM 746 O O . LEU A 1 98 ? 4.596 -2.773 -7.898 1.00 95.31 98 LEU A O 1
ATOM 750 N N . SER A 1 99 ? 3.623 -4.540 -6.913 1.00 96.81 99 SER A N 1
ATOM 751 C CA . SER A 1 99 ? 4.546 -5.526 -7.488 1.00 96.81 99 SER A CA 1
ATOM 752 C C . SER A 1 99 ? 4.438 -5.600 -9.016 1.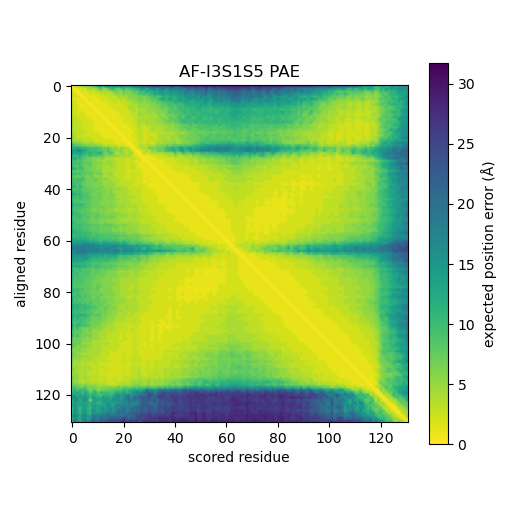00 96.81 99 SER A C 1
ATOM 754 O O . SER A 1 99 ? 5.454 -5.681 -9.708 1.00 96.81 99 SER A O 1
ATOM 756 N N . ALA A 1 100 ? 3.223 -5.511 -9.568 1.00 95.31 100 ALA A N 1
ATOM 757 C CA . ALA A 1 100 ? 3.018 -5.463 -11.013 1.00 95.31 100 ALA A CA 1
ATOM 758 C C . ALA A 1 100 ? 3.634 -4.199 -11.639 1.00 95.31 100 ALA A C 1
ATOM 760 O O . ALA A 1 100 ? 4.276 -4.287 -12.691 1.00 95.31 100 ALA A O 1
ATOM 761 N N . VAL A 1 101 ? 3.488 -3.043 -10.979 1.00 95.81 101 VAL A N 1
ATOM 762 C CA . VAL A 1 101 ? 4.123 -1.785 -11.398 1.00 95.81 101 VAL A CA 1
ATOM 763 C C . VAL A 1 101 ? 5.642 -1.918 -11.380 1.00 95.81 101 VAL A C 1
ATOM 765 O O . VAL A 1 101 ? 6.285 -1.587 -12.374 1.00 95.81 101 VAL A O 1
ATOM 768 N N . GLU A 1 102 ? 6.220 -2.459 -10.308 1.00 95.12 102 GLU A N 1
ATOM 769 C CA . GLU A 1 102 ? 7.667 -2.660 -10.205 1.00 95.12 102 GLU A CA 1
ATOM 770 C C . GLU A 1 102 ? 8.190 -3.574 -11.323 1.00 95.12 102 GLU A C 1
ATOM 772 O O . GLU A 1 102 ? 9.129 -3.210 -12.034 1.00 95.12 102 GLU A O 1
ATOM 777 N N . ALA A 1 103 ? 7.543 -4.719 -11.557 1.00 95.50 103 ALA A N 1
ATOM 778 C CA . ALA A 1 103 ? 7.925 -5.643 -12.623 1.00 95.50 103 ALA A CA 1
ATOM 779 C C . ALA A 1 103 ? 7.840 -4.987 -14.014 1.00 95.50 103 ALA A C 1
ATOM 781 O O . ALA A 1 103 ? 8.729 -5.157 -14.858 1.00 95.50 103 ALA A O 1
ATOM 782 N N . GLN A 1 104 ? 6.786 -4.202 -14.263 1.00 94.19 104 GLN A N 1
ATOM 783 C CA . GLN A 1 104 ? 6.645 -3.439 -15.501 1.00 94.19 104 GLN A CA 1
ATOM 784 C C . GLN A 1 104 ? 7.767 -2.407 -15.649 1.00 94.19 104 GLN A C 1
ATOM 786 O O . GLN A 1 104 ? 8.351 -2.291 -16.732 1.00 94.19 104 GLN A O 1
ATOM 791 N N . GLN A 1 105 ? 8.077 -1.668 -14.582 1.00 94.56 105 GLN A N 1
ATOM 792 C CA . GLN A 1 105 ? 9.105 -0.638 -14.603 1.00 94.56 105 GLN A CA 1
ATOM 793 C C . GLN A 1 105 ? 10.500 -1.232 -14.808 1.00 94.56 105 GLN A C 1
ATOM 795 O O . GLN A 1 105 ? 11.249 -0.728 -15.644 1.00 94.56 105 GLN A O 1
ATOM 800 N N . GLN A 1 106 ? 10.841 -2.328 -14.130 1.00 95.69 106 GLN A N 1
ATOM 801 C CA . GLN A 1 106 ? 12.108 -3.040 -14.322 1.00 95.69 106 GLN A CA 1
ATOM 802 C C . GLN A 1 106 ? 12.271 -3.520 -15.771 1.00 95.69 106 GLN A C 1
ATOM 804 O O . GLN A 1 106 ? 13.297 -3.248 -16.402 1.00 95.69 106 GLN A O 1
ATOM 809 N N . ARG A 1 107 ? 11.237 -4.161 -16.339 1.00 95.19 107 ARG A N 1
ATOM 810 C CA . ARG A 1 107 ? 11.258 -4.639 -17.732 1.00 95.19 107 ARG A CA 1
ATOM 811 C C . ARG A 1 107 ? 11.470 -3.496 -18.719 1.00 95.19 107 ARG A C 1
ATOM 813 O O . ARG A 1 107 ? 12.313 -3.598 -19.608 1.00 95.19 107 ARG A O 1
ATOM 820 N N . LEU A 1 108 ? 10.695 -2.419 -18.584 1.00 93.00 108 LEU A N 1
ATOM 821 C CA . LEU A 1 108 ? 10.806 -1.272 -19.480 1.00 93.00 108 LEU A CA 1
ATOM 822 C C . LEU A 1 108 ? 12.164 -0.590 -19.326 1.00 93.00 108 LEU A C 1
ATOM 824 O O . LEU A 1 108 ? 12.795 -0.306 -20.336 1.00 93.00 108 LEU A O 1
ATOM 828 N N . THR A 1 109 ? 12.644 -0.389 -18.099 1.00 94.31 109 THR A N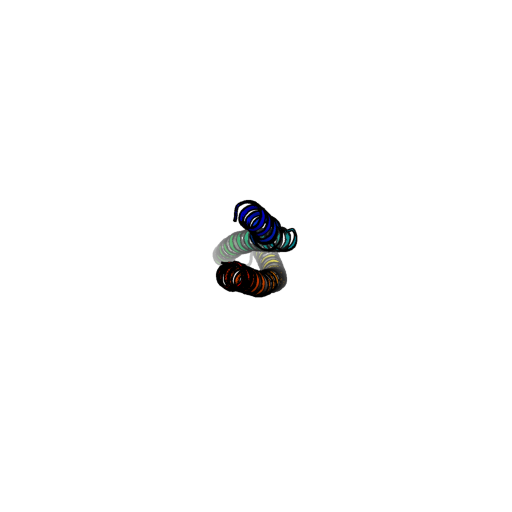 1
ATOM 829 C CA . THR A 1 109 ? 13.952 0.227 -17.833 1.00 94.31 109 THR A CA 1
ATOM 830 C C . THR A 1 109 ? 15.073 -0.550 -18.514 1.00 94.31 109 THR A C 1
ATOM 832 O O . THR A 1 109 ? 15.876 0.052 -19.223 1.00 94.31 109 THR A O 1
ATOM 835 N N . LEU A 1 110 ? 15.086 -1.883 -18.396 1.00 95.00 110 LEU A N 1
ATOM 836 C CA . LEU A 1 110 ? 16.064 -2.725 -19.086 1.00 95.00 110 LEU A CA 1
ATOM 837 C C . LEU A 1 110 ? 16.007 -2.538 -20.610 1.00 95.00 110 LEU A C 1
ATOM 839 O O . LEU A 1 110 ? 17.043 -2.337 -21.238 1.00 95.00 110 LEU A O 1
ATOM 843 N N . GLN A 1 111 ? 14.807 -2.526 -21.202 1.00 92.75 111 GLN A N 1
ATOM 844 C CA . GLN A 1 111 ? 14.640 -2.269 -22.639 1.00 92.75 111 GLN A CA 1
ATOM 845 C C . GLN A 1 111 ? 15.194 -0.898 -23.055 1.00 92.75 111 GLN A C 1
ATOM 847 O O . GLN A 1 111 ? 15.817 -0.786 -24.109 1.00 92.75 111 GLN A O 1
ATOM 852 N N . ARG A 1 112 ? 14.999 0.147 -22.237 1.00 92.44 112 ARG A N 1
ATOM 853 C CA . ARG A 1 112 ? 15.530 1.489 -22.528 1.00 92.44 112 ARG A CA 1
ATOM 854 C C . ARG A 1 112 ? 17.052 1.547 -22.420 1.00 92.44 112 ARG A C 1
ATOM 856 O O . ARG A 1 112 ? 17.683 2.209 -23.240 1.00 92.44 112 ARG A O 1
ATOM 863 N N . LEU A 1 113 ? 17.638 0.845 -21.450 1.00 93.06 113 LEU A N 1
ATOM 864 C CA . LEU A 1 113 ? 19.092 0.742 -21.312 1.00 93.06 113 LEU A CA 1
ATOM 865 C C . LEU A 1 113 ? 19.718 0.032 -22.518 1.00 93.06 113 LEU A C 1
ATOM 867 O O . LEU A 1 113 ? 20.695 0.537 -23.062 1.00 93.06 113 LEU A O 1
ATOM 871 N N . ILE A 1 114 ? 19.124 -1.076 -22.975 1.00 90.38 114 ILE A N 1
ATOM 872 C CA . ILE A 1 114 ? 19.570 -1.791 -24.181 1.00 90.38 114 ILE A CA 1
ATOM 873 C C . ILE A 1 114 ? 19.523 -0.860 -25.399 1.00 90.38 114 ILE A C 1
ATOM 875 O O . ILE A 1 114 ? 20.547 -0.667 -26.049 1.00 90.38 114 ILE A O 1
ATOM 879 N N . ALA A 1 115 ? 18.388 -0.193 -25.644 1.00 87.50 115 ALA A N 1
ATOM 880 C CA . ALA A 1 115 ? 18.234 0.722 -26.778 1.00 87.50 115 ALA A CA 1
ATOM 881 C C . ALA A 1 115 ? 19.245 1.887 -26.756 1.00 87.50 115 ALA A C 1
ATOM 883 O O . ALA A 1 115 ? 19.742 2.312 -27.798 1.00 87.50 115 ALA A O 1
ATOM 884 N N . MET A 1 116 ? 19.579 2.403 -25.569 1.00 88.31 116 MET A N 1
ATOM 885 C CA . MET A 1 116 ? 20.586 3.454 -25.410 1.00 88.31 116 MET A CA 1
ATOM 886 C C . MET A 1 116 ? 22.002 2.961 -25.743 1.00 88.31 116 MET A C 1
ATOM 888 O O . MET A 1 116 ? 22.762 3.691 -26.381 1.00 88.31 116 MET A O 1
ATOM 892 N N . VAL A 1 117 ? 22.354 1.737 -25.336 1.00 88.50 117 VAL A N 1
ATOM 893 C CA . VAL A 1 117 ? 23.657 1.123 -25.640 1.00 88.50 117 VAL A CA 1
ATOM 894 C C . VAL A 1 117 ? 23.771 0.801 -27.130 1.00 88.50 117 VAL A C 1
ATOM 896 O O . VAL A 1 117 ? 24.769 1.157 -27.754 1.00 88.50 117 VAL A O 1
ATOM 899 N N . GLU A 1 118 ? 22.741 0.196 -27.722 1.00 82.56 118 GLU A N 1
ATOM 900 C CA . GLU A 1 118 ? 22.704 -0.140 -29.151 1.00 82.56 118 GLU A CA 1
ATOM 901 C C . GLU A 1 118 ? 22.755 1.118 -30.031 1.00 82.56 118 GLU A C 1
ATOM 903 O O . GLU A 1 118 ? 23.560 1.196 -30.960 1.00 82.56 118 GLU A O 1
ATOM 908 N N . GLY A 1 119 ? 21.973 2.151 -29.695 1.00 72.69 119 GLY A N 1
ATOM 909 C CA . GLY A 1 119 ? 21.989 3.429 -30.411 1.00 72.69 119 GLY A CA 1
ATOM 910 C C . GLY A 1 119 ? 23.329 4.168 -30.318 1.00 72.69 119 GLY A C 1
ATOM 911 O O . GLY A 1 119 ? 23.728 4.839 -31.271 1.00 72.69 119 GLY A O 1
ATOM 912 N N . GLY A 1 120 ? 24.049 4.029 -29.199 1.00 64.50 120 GLY A N 1
ATOM 913 C CA . GLY A 1 120 ? 25.404 4.563 -29.035 1.00 64.50 120 GLY A CA 1
ATOM 914 C C . GLY A 1 120 ? 26.462 3.780 -29.822 1.00 64.50 120 GLY A C 1
ATOM 915 O O . GLY A 1 120 ? 27.359 4.382 -30.413 1.00 64.50 120 GLY A O 1
ATOM 916 N N . ALA A 1 121 ? 26.336 2.451 -29.876 1.00 60.06 121 ALA A N 1
ATOM 917 C CA . ALA A 1 121 ? 27.267 1.571 -30.576 1.00 60.06 121 ALA A CA 1
ATOM 918 C C . ALA A 1 121 ? 27.197 1.731 -32.105 1.00 60.06 121 ALA A C 1
ATOM 920 O O . ALA A 1 121 ? 28.243 1.878 -32.739 1.00 60.06 121 ALA A O 1
ATOM 921 N N . CYS A 1 122 ? 25.999 1.804 -32.698 1.00 55.72 122 CYS A N 1
ATOM 922 C CA . CYS A 1 122 ? 25.843 1.972 -34.151 1.00 55.72 122 CYS A CA 1
ATOM 923 C C . CYS A 1 122 ? 26.546 3.232 -34.690 1.00 55.72 122 CYS A C 1
ATOM 925 O O . CYS A 1 122 ? 27.192 3.186 -35.731 1.00 55.72 122 CYS A O 1
ATOM 927 N N . LEU A 1 123 ? 26.520 4.340 -33.945 1.00 54.66 123 LEU A N 1
ATOM 928 C CA . LEU A 1 123 ? 27.168 5.590 -34.362 1.00 54.66 123 LEU A CA 1
ATOM 929 C C . LEU A 1 123 ? 28.695 5.538 -34.290 1.00 54.66 123 LEU A C 1
ATOM 931 O O . LEU A 1 123 ? 29.371 6.201 -35.079 1.00 54.66 123 LEU A O 1
ATOM 935 N N . SER A 1 124 ? 29.248 4.755 -33.360 1.00 57.75 124 SER A N 1
ATOM 936 C CA . SER A 1 124 ? 30.695 4.532 -33.272 1.00 57.75 124 SER A CA 1
ATOM 937 C C . SER A 1 124 ? 31.217 3.709 -34.455 1.00 57.75 124 SER A C 1
ATOM 939 O O . SER A 1 124 ? 32.321 3.949 -34.930 1.00 57.75 124 SER A O 1
ATOM 941 N N . SER A 1 125 ? 30.399 2.794 -34.984 1.00 57.06 125 SER A N 1
ATOM 942 C CA . SER A 1 125 ? 30.721 2.009 -36.178 1.00 57.06 125 SER A CA 1
ATOM 943 C C . SER A 1 125 ? 30.565 2.828 -37.462 1.00 57.06 125 SER A C 1
ATOM 945 O O . SER A 1 125 ? 31.477 2.827 -38.286 1.00 57.06 125 SER A O 1
ATOM 947 N N . ASP A 1 126 ? 29.480 3.599 -37.597 1.00 56.28 126 ASP A N 1
ATOM 948 C CA . ASP A 1 126 ? 29.220 4.411 -38.795 1.00 56.28 126 ASP A CA 1
ATOM 949 C C . ASP A 1 126 ? 30.273 5.514 -38.992 1.00 56.28 126 ASP A C 1
ATOM 951 O O . ASP A 1 126 ? 30.739 5.745 -40.109 1.00 56.28 126 ASP A O 1
ATOM 955 N N . SER A 1 127 ? 30.716 6.158 -37.905 1.00 56.69 127 SER A N 1
ATOM 956 C CA . SER A 1 127 ? 31.766 7.190 -37.950 1.00 56.69 127 SER A CA 1
ATOM 957 C C . SER A 1 127 ? 33.150 6.646 -38.332 1.00 56.69 127 SER A C 1
ATOM 959 O O . SER A 1 127 ? 33.924 7.358 -38.972 1.00 56.69 127 SER A O 1
ATOM 961 N N . LEU A 1 128 ? 33.446 5.381 -38.016 1.00 54.34 128 LEU A N 1
ATOM 962 C CA . LEU A 1 128 ? 34.677 4.699 -38.432 1.00 54.34 128 LEU A CA 1
ATOM 963 C C . LEU A 1 128 ? 34.634 4.232 -39.895 1.00 54.34 128 LEU A C 1
ATOM 965 O O . LEU A 1 128 ? 35.683 4.117 -40.519 1.00 54.34 128 LEU A O 1
ATOM 969 N N . THR A 1 129 ? 33.446 3.977 -40.452 1.00 53.91 129 THR A N 1
ATOM 970 C CA . THR A 1 129 ? 33.287 3.535 -41.852 1.00 53.91 129 THR A CA 1
ATOM 971 C C . THR A 1 129 ? 33.155 4.668 -42.873 1.00 53.91 129 THR A C 1
ATOM 973 O O . THR A 1 129 ? 33.322 4.421 -44.063 1.00 53.91 129 THR A O 1
ATOM 976 N N . ASN A 1 130 ? 32.859 5.895 -42.429 1.00 51.12 130 ASN A N 1
ATOM 977 C CA . ASN A 1 130 ? 32.671 7.077 -43.286 1.00 51.12 130 ASN A CA 1
ATOM 978 C C . ASN A 1 130 ? 33.828 8.101 -43.193 1.00 51.12 130 ASN A C 1
ATOM 980 O O . ASN A 1 130 ? 33.655 9.245 -43.621 1.00 51.12 130 ASN A O 1
ATOM 984 N N . SER A 1 131 ? 34.970 7.709 -42.610 1.00 49.47 131 SER A N 1
ATOM 985 C CA . SER A 1 131 ? 36.200 8.517 -42.503 1.00 49.47 1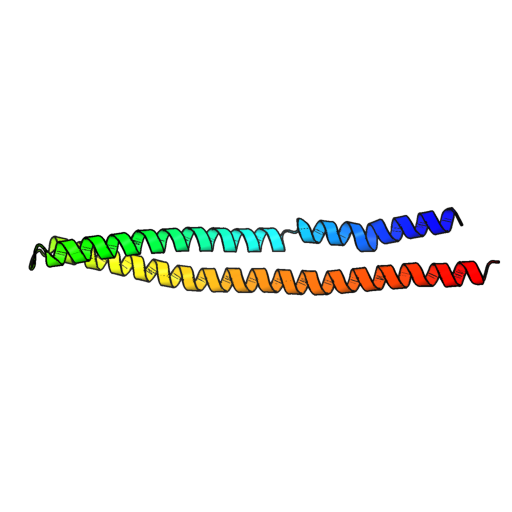31 SER A CA 1
ATOM 986 C C . SER A 1 131 ? 37.243 8.117 -43.543 1.00 49.47 131 SER A C 1
ATOM 988 O O . SER A 1 131 ? 37.378 6.899 -43.793 1.00 49.47 131 SER A O 1
#

Radius of gyration: 28.25 Å; Cα contacts (8 Å, |Δi|>4): 69; chains: 1; bounding box: 62×26×79 Å

InterPro domains:
  IPR027267 AH/BAR domain superfamily [SSF103657] (1-118)